Protein AF-A0A501XFT0-F1 (afdb_monomer)

Secondary structure (DSSP, 8-state):
-PPPHHHHHHHHHHHHHH--HHHHHHHH-TT-SSTTTTHHHHHHHHHH-HHHHHHHHHHHHHHHHHHHHHHHIIIII-EEEEEEESTTS-EEEEEEEE--HHHHHHHHHHH-GGGS----------------GGG-SSHHHHHHHHHHHTTS--PPPPP------

Organism: NCBI:txid1715348

Mean predicted aligned error: 14.12 Å

pLDDT: mean 83.15, std 17.7, range [47.06, 98.31]

Radius of gyration: 33.93 Å; Cα contacts (8 Å, |Δi|>4): 139; chains: 1; bounding box: 41×92×59 Å

Sequence (165 aa):
MKLTDRRKKAFLDELRLHGILVRAARAASPRASSRYGAVQTFKDERDRDPEFAAQWQEAIEAAEASIEAEIYRRAQIGWEEPIFGGRHREKIVGTVRKYSDRLLELRARAMLPAYRETHGIAVNKQVTHTVDAGLLGDAVAKVALQMVDNLRPQLPAPARIIDNE

Foldseek 3Di:
DADDPQLLVQLLVVCLQAVDQLRSQCRSCVPQPDSCRRSVVLVVNLVVDVVSVVSNVVSNVNNVVVVVVVLCCQAPVADWDFQFDDPVSPDRPDTDGHHDPVSVLVVCCVPPVVSPDDDDDPPPDDDDDDDDPPVPPPVCVVVVVVVVVVVPPPDPDDDPPPDDD

Solvent-accessible surface area (backbone atoms only — not comparable to full-atom values): 9892 Å² total; per-residue (Å²): 132,87,81,51,67,71,38,53,51,45,22,40,55,41,20,26,71,62,52,39,59,55,57,11,28,37,71,38,34,76,84,44,93,41,81,62,63,38,42,60,62,54,51,58,45,36,77,72,31,69,68,57,35,50,52,44,50,55,15,41,52,47,17,50,50,53,48,51,52,49,40,47,39,34,29,74,74,30,46,77,44,75,38,59,31,74,99,78,49,80,37,77,74,48,71,45,82,43,64,33,65,70,45,37,50,55,50,41,35,72,75,35,77,89,56,44,87,79,81,83,79,84,79,84,74,86,81,84,80,86,73,72,81,88,80,51,89,71,59,52,63,56,55,53,50,58,51,50,65,74,62,57,77,78,75,75,77,81,78,78,82,77,87,74,134

Structure (mmCIF, N/CA/C/O backbone):
data_AF-A0A501XFT0-F1
#
_entry.id   AF-A0A501XFT0-F1
#
loop_
_atom_site.group_PDB
_atom_site.id
_atom_site.type_symbol
_atom_site.label_atom_id
_atom_site.label_alt_id
_atom_site.label_comp_id
_atom_site.label_asym_id
_atom_site.label_entity_id
_atom_site.label_seq_id
_atom_site.pdbx_PDB_ins_code
_atom_site.Cartn_x
_atom_site.Cartn_y
_atom_site.Cartn_z
_atom_site.occupancy
_atom_site.B_iso_or_equiv
_atom_site.auth_seq_id
_atom_site.auth_comp_id
_atom_site.auth_asym_id
_atom_site.auth_atom_id
_atom_site.pdbx_PDB_model_num
ATOM 1 N N . MET A 1 1 ? 20.072 -10.098 -22.935 1.00 57.69 1 MET A N 1
ATOM 2 C CA . MET A 1 1 ? 19.281 -11.343 -22.789 1.00 57.69 1 MET A CA 1
ATOM 3 C C . MET A 1 1 ? 17.830 -10.947 -22.563 1.00 57.69 1 MET A C 1
ATOM 5 O O . MET A 1 1 ? 17.586 -10.201 -21.624 1.00 57.69 1 MET A O 1
ATOM 9 N N . LYS A 1 2 ? 16.902 -11.361 -23.437 1.00 69.69 2 LYS A N 1
ATOM 10 C CA . LYS A 1 2 ? 15.472 -11.039 -23.284 1.00 69.69 2 LYS A CA 1
ATOM 11 C C . LYS A 1 2 ? 14.887 -11.781 -22.080 1.00 69.69 2 LYS A C 1
ATOM 13 O O . LYS A 1 2 ? 15.266 -12.924 -21.810 1.00 69.69 2 LYS A O 1
ATOM 18 N N . LEU A 1 3 ? 14.012 -11.117 -21.333 1.00 86.88 3 LEU A N 1
ATOM 19 C CA . LEU A 1 3 ? 13.345 -11.703 -20.178 1.00 86.88 3 LEU A CA 1
ATOM 20 C C . LEU A 1 3 ? 12.263 -12.684 -20.656 1.00 86.88 3 LEU A C 1
ATOM 22 O O . LEU A 1 3 ? 11.463 -12.349 -21.517 1.00 86.88 3 LEU A O 1
ATOM 26 N N . THR A 1 4 ? 12.236 -13.899 -20.108 1.00 92.25 4 THR A N 1
ATOM 27 C CA . THR A 1 4 ? 11.224 -14.911 -20.464 1.00 92.25 4 THR A CA 1
ATOM 28 C C . THR A 1 4 ? 9.834 -14.512 -19.964 1.00 92.25 4 THR A C 1
ATOM 30 O O . THR A 1 4 ? 9.734 -14.044 -18.825 1.00 92.25 4 THR A O 1
ATOM 33 N N . ASP A 1 5 ? 8.775 -14.849 -20.699 1.00 92.94 5 ASP A N 1
ATOM 34 C CA . ASP A 1 5 ? 7.383 -14.534 -20.328 1.00 92.94 5 ASP A CA 1
ATOM 35 C C . ASP A 1 5 ? 6.990 -15.074 -18.951 1.00 92.94 5 ASP A C 1
ATOM 37 O O . ASP A 1 5 ? 6.349 -14.388 -18.160 1.00 92.94 5 ASP A O 1
ATOM 41 N N . ARG A 1 6 ? 7.487 -16.261 -18.577 1.00 93.88 6 ARG A N 1
ATOM 42 C CA . ARG A 1 6 ? 7.300 -16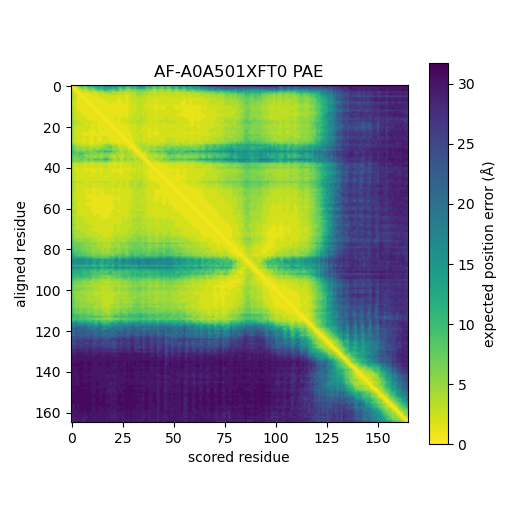.819 -17.226 1.00 93.88 6 ARG A CA 1
ATOM 43 C C . ARG A 1 6 ? 7.810 -15.884 -16.123 1.00 93.88 6 ARG A C 1
ATOM 45 O O . ARG A 1 6 ? 7.181 -15.768 -15.074 1.00 93.88 6 ARG A O 1
ATOM 52 N N . ARG A 1 7 ? 8.962 -15.240 -16.337 1.00 93.94 7 ARG A N 1
ATOM 53 C CA . ARG A 1 7 ? 9.556 -14.298 -15.373 1.00 93.94 7 ARG A CA 1
ATOM 54 C C . ARG A 1 7 ? 8.819 -12.965 -15.382 1.00 93.94 7 ARG A C 1
ATOM 56 O O . ARG A 1 7 ? 8.623 -12.416 -14.305 1.00 93.94 7 ARG A O 1
ATOM 63 N N . LYS A 1 8 ? 8.385 -12.479 -16.553 1.00 95.06 8 LYS A N 1
ATOM 64 C CA . LYS A 1 8 ? 7.513 -11.297 -16.664 1.00 95.06 8 LYS A CA 1
ATOM 65 C C . LYS A 1 8 ? 6.227 -11.506 -15.866 1.00 95.06 8 LYS A C 1
ATOM 67 O O . LYS A 1 8 ? 5.935 -10.717 -14.978 1.00 95.06 8 LYS A O 1
ATOM 72 N N . LYS A 1 9 ? 5.537 -12.628 -16.087 1.00 96.75 9 LYS A N 1
ATOM 73 C CA . LYS A 1 9 ? 4.302 -12.968 -15.374 1.00 96.75 9 LYS A CA 1
ATOM 74 C C . LYS A 1 9 ? 4.505 -13.054 -13.859 1.00 96.75 9 LYS A C 1
ATOM 76 O O . LYS A 1 9 ? 3.797 -12.387 -13.119 1.00 96.75 9 LYS A O 1
ATOM 81 N N . ALA A 1 10 ? 5.497 -13.820 -13.396 1.00 96.44 10 ALA A N 1
ATOM 82 C CA . ALA A 1 10 ? 5.771 -13.952 -11.961 1.00 96.44 10 ALA A CA 1
ATOM 83 C C . ALA A 1 10 ? 6.106 -12.604 -11.298 1.00 96.44 10 ALA A C 1
ATOM 85 O O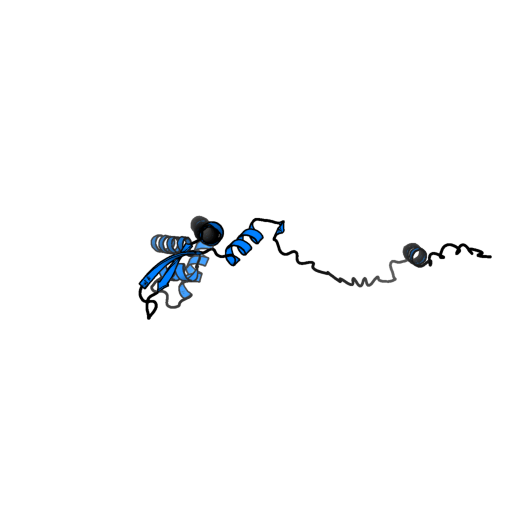 . ALA A 1 10 ? 5.754 -12.372 -10.145 1.00 96.44 10 ALA A O 1
ATOM 86 N N . PHE A 1 11 ? 6.785 -11.718 -12.031 1.00 97.25 11 PHE A N 1
ATOM 87 C CA . PHE A 1 11 ? 7.081 -10.370 -11.567 1.00 97.25 11 PHE A CA 1
ATOM 88 C C . PHE A 1 11 ? 5.803 -9.537 -11.435 1.00 97.25 11 PHE A C 1
ATOM 90 O O . PHE A 1 11 ? 5.571 -8.944 -10.385 1.00 97.25 11 PHE A O 1
ATOM 97 N N . LEU A 1 12 ? 4.969 -9.519 -12.477 1.00 98.12 12 LEU A N 1
ATOM 98 C CA . LEU A 1 12 ? 3.731 -8.743 -12.509 1.00 98.12 12 LEU A CA 1
ATOM 99 C C . LEU A 1 12 ? 2.715 -9.227 -11.470 1.00 98.12 12 LEU A C 1
ATOM 101 O O . LEU A 1 12 ? 2.081 -8.398 -10.828 1.00 98.12 12 LEU A O 1
ATOM 105 N N . ASP A 1 13 ? 2.600 -10.539 -11.252 1.00 98.00 13 ASP A N 1
ATOM 106 C CA . ASP A 1 13 ? 1.705 -11.109 -10.237 1.00 98.00 13 ASP A CA 1
ATOM 107 C C . ASP A 1 13 ? 2.089 -10.635 -8.820 1.00 98.00 13 ASP A C 1
ATOM 109 O O . ASP A 1 13 ? 1.241 -10.174 -8.060 1.00 98.00 13 ASP A O 1
ATOM 113 N N . GLU A 1 14 ? 3.377 -10.682 -8.464 1.00 97.69 14 GLU A N 1
ATOM 114 C CA . GLU A 1 14 ? 3.854 -10.203 -7.156 1.00 97.69 14 GLU A CA 1
ATOM 115 C C . GLU A 1 14 ? 3.792 -8.681 -7.024 1.00 97.69 14 GLU A C 1
ATOM 117 O O . GLU A 1 14 ? 3.513 -8.158 -5.941 1.00 97.69 14 GLU A O 1
ATOM 122 N N . LEU A 1 15 ? 4.040 -7.959 -8.120 1.00 97.88 15 LEU A N 1
ATOM 123 C CA . LEU A 1 15 ? 3.908 -6.509 -8.133 1.00 97.88 15 LEU A CA 1
ATOM 124 C C . LEU A 1 15 ? 2.450 -6.099 -7.915 1.00 97.88 15 LEU A C 1
ATOM 126 O O . LEU A 1 15 ? 2.201 -5.214 -7.106 1.00 97.88 15 LEU A O 1
ATOM 130 N N . ARG A 1 16 ? 1.505 -6.801 -8.545 1.00 98.12 16 ARG A N 1
ATOM 131 C CA . ARG A 1 16 ? 0.062 -6.578 -8.408 1.00 98.12 16 ARG A CA 1
ATOM 132 C C . ARG A 1 16 ? -0.444 -6.780 -6.981 1.00 98.12 16 ARG A C 1
ATOM 134 O O . ARG A 1 16 ? -1.355 -6.085 -6.552 1.00 98.12 16 ARG A O 1
ATOM 141 N N . LEU A 1 17 ? 0.139 -7.718 -6.238 1.00 96.19 17 LEU A N 1
ATOM 142 C CA . LEU A 1 17 ? -0.287 -8.019 -4.868 1.00 96.19 17 LEU A CA 1
ATOM 143 C C . LEU A 1 17 ? 0.271 -7.051 -3.821 1.00 96.19 17 LEU A C 1
ATOM 145 O O . LEU A 1 17 ? -0.345 -6.853 -2.776 1.00 96.19 17 LEU A O 1
ATOM 149 N N . HIS A 1 18 ? 1.466 -6.504 -4.049 1.00 95.56 18 HIS A N 1
ATOM 150 C CA . HIS A 1 18 ? 2.198 -5.797 -2.997 1.00 95.56 18 HIS A CA 1
ATOM 151 C C . HIS A 1 18 ? 2.670 -4.396 -3.375 1.00 95.56 18 HIS A C 1
ATOM 153 O O . HIS A 1 18 ? 2.981 -3.616 -2.482 1.00 95.56 18 HIS A O 1
ATOM 159 N N . GLY A 1 19 ? 2.820 -4.090 -4.663 1.00 96.25 19 GLY A N 1
ATOM 160 C CA . GLY A 1 19 ? 3.427 -2.845 -5.142 1.00 96.25 19 GLY A CA 1
ATOM 161 C C . GLY A 1 19 ? 4.930 -2.727 -4.842 1.00 96.25 19 GLY A C 1
ATOM 162 O O . GLY A 1 19 ? 5.547 -1.699 -5.108 1.00 96.25 19 GLY A O 1
ATOM 163 N N . ILE A 1 20 ? 5.567 -3.771 -4.290 1.00 95.88 20 ILE A N 1
ATOM 164 C CA . ILE A 1 20 ? 6.971 -3.726 -3.857 1.00 95.88 20 ILE A CA 1
ATOM 165 C C . ILE A 1 20 ? 7.882 -4.297 -4.946 1.00 95.88 20 ILE A C 1
ATOM 167 O O . ILE A 1 20 ? 8.074 -5.507 -5.072 1.00 95.88 20 ILE A O 1
ATOM 171 N N . LEU A 1 21 ? 8.548 -3.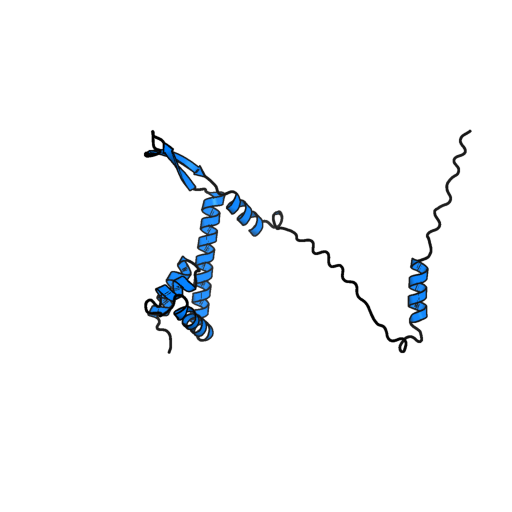399 -5.664 1.00 95.38 21 LEU A N 1
ATOM 172 C CA . LEU A 1 21 ? 9.407 -3.707 -6.810 1.00 95.38 21 LEU A CA 1
ATOM 173 C C . LEU A 1 21 ? 10.534 -4.709 -6.493 1.00 95.38 21 LEU A C 1
ATOM 175 O O . LEU A 1 21 ? 10.762 -5.666 -7.231 1.00 95.38 21 LEU A O 1
ATOM 179 N N . VAL A 1 22 ? 11.225 -4.530 -5.363 1.00 94.81 22 VAL A N 1
ATOM 180 C CA . VAL A 1 22 ? 12.332 -5.412 -4.938 1.00 94.81 22 VAL A CA 1
ATOM 181 C C . VAL A 1 22 ? 11.834 -6.825 -4.630 1.00 94.81 22 VAL A C 1
ATOM 183 O O . VAL A 1 22 ? 12.514 -7.807 -4.930 1.00 94.81 22 VAL A O 1
ATOM 186 N N . ARG A 1 23 ? 10.637 -6.934 -4.044 1.00 94.56 23 ARG A N 1
ATOM 187 C CA . ARG A 1 23 ? 10.002 -8.214 -3.726 1.00 94.56 23 ARG A CA 1
ATOM 188 C C . ARG A 1 23 ? 9.621 -8.948 -5.008 1.00 94.56 23 ARG A C 1
ATOM 190 O O . ARG A 1 23 ? 10.037 -10.090 -5.180 1.00 94.56 23 ARG A O 1
ATOM 197 N N . ALA A 1 24 ? 8.937 -8.263 -5.921 1.00 96.44 24 ALA A N 1
ATOM 198 C CA . ALA A 1 24 ? 8.551 -8.807 -7.219 1.00 96.44 24 ALA A CA 1
ATOM 199 C C . ALA A 1 24 ? 9.769 -9.286 -8.028 1.00 96.44 24 ALA A C 1
ATOM 201 O O . ALA A 1 24 ? 9.802 -10.418 -8.514 1.00 96.44 24 ALA A O 1
ATOM 202 N N . ALA A 1 25 ? 10.834 -8.476 -8.089 1.00 94.81 25 ALA A N 1
ATOM 203 C CA . ALA A 1 25 ? 12.067 -8.833 -8.793 1.00 94.81 25 ALA A CA 1
ATOM 204 C C . ALA A 1 25 ? 12.739 -10.084 -8.207 1.00 94.81 25 ALA A C 1
ATOM 206 O O . ALA A 1 25 ? 13.241 -10.929 -8.956 1.00 94.81 25 ALA A O 1
ATOM 207 N N . ARG A 1 26 ? 12.733 -10.221 -6.875 1.00 92.50 26 ARG A N 1
ATOM 208 C CA . ARG A 1 26 ? 13.302 -11.376 -6.174 1.00 92.50 26 ARG A CA 1
ATOM 209 C C . ARG A 1 26 ? 12.469 -12.639 -6.376 1.00 92.50 26 ARG A C 1
ATOM 211 O O . ARG A 1 26 ? 13.043 -13.690 -6.643 1.00 92.50 26 ARG A O 1
ATOM 218 N N . ALA A 1 27 ? 11.146 -12.536 -6.300 1.00 93.00 27 ALA A N 1
ATOM 219 C CA . ALA A 1 27 ? 10.244 -13.659 -6.540 1.00 93.00 27 ALA A CA 1
ATOM 220 C C . ALA A 1 27 ? 10.364 -14.190 -7.979 1.00 93.00 27 ALA A C 1
ATOM 222 O O . ALA A 1 27 ? 10.474 -15.394 -8.202 1.00 93.00 27 ALA A O 1
ATOM 223 N N . ALA A 1 28 ? 10.461 -13.290 -8.959 1.00 94.38 28 ALA A N 1
ATOM 224 C CA . ALA A 1 28 ? 10.633 -13.643 -10.366 1.00 94.38 28 ALA A CA 1
ATOM 225 C C . ALA A 1 28 ? 12.074 -14.036 -10.750 1.00 94.38 28 ALA A C 1
ATOM 227 O O . ALA A 1 28 ? 12.320 -14.526 -11.858 1.00 94.38 28 ALA A O 1
ATOM 228 N N . SER A 1 29 ? 13.049 -13.814 -9.861 1.00 92.00 29 SER A N 1
ATOM 229 C CA . SER A 1 29 ? 14.461 -14.168 -10.071 1.00 92.00 29 SER A CA 1
ATOM 230 C C . SER A 1 29 ? 15.096 -14.766 -8.808 1.00 92.00 29 SER A C 1
ATOM 232 O O . SER A 1 29 ? 16.001 -14.158 -8.234 1.00 92.00 29 SER A O 1
ATOM 234 N N . PRO A 1 30 ? 14.698 -15.982 -8.387 1.00 86.38 30 PRO A N 1
ATOM 235 C CA . PRO A 1 30 ? 15.159 -16.565 -7.121 1.00 86.38 30 PRO A CA 1
ATOM 236 C C . PRO A 1 30 ? 16.674 -16.787 -7.050 1.00 86.38 30 PRO A C 1
ATOM 238 O O . PRO A 1 30 ? 17.257 -16.778 -5.973 1.00 86.38 30 PRO A O 1
ATOM 241 N N . ARG A 1 31 ? 17.318 -16.967 -8.211 1.00 86.44 31 ARG A N 1
ATOM 242 C CA . ARG A 1 31 ? 18.769 -17.170 -8.352 1.00 86.44 31 ARG A CA 1
ATOM 243 C C . ARG A 1 31 ? 19.575 -15.867 -8.426 1.00 86.44 31 ARG A C 1
ATOM 245 O O . ARG A 1 31 ? 20.762 -15.913 -8.734 1.00 86.44 31 ARG A O 1
ATOM 252 N N . ALA A 1 32 ? 18.952 -14.707 -8.217 1.00 84.81 32 ALA A N 1
ATOM 253 C CA . ALA A 1 32 ? 19.671 -13.439 -8.205 1.00 84.81 32 ALA A CA 1
ATOM 254 C C . ALA A 1 32 ? 20.703 -13.419 -7.066 1.00 84.81 32 ALA A C 1
ATOM 256 O O . ALA A 1 32 ? 20.381 -13.729 -5.922 1.00 84.81 32 ALA A O 1
ATOM 257 N N . SER A 1 33 ? 21.936 -13.018 -7.379 1.00 80.62 33 SER A N 1
ATOM 258 C CA . SER A 1 33 ? 23.068 -13.014 -6.441 1.00 80.62 33 SER A CA 1
ATOM 259 C C . SER A 1 33 ? 22.932 -12.000 -5.299 1.00 80.62 33 SER A C 1
ATOM 261 O O . SER A 1 33 ? 23.630 -12.101 -4.296 1.00 80.62 33 SER A O 1
ATOM 263 N N . SER A 1 34 ? 22.040 -11.016 -5.433 1.00 84.12 34 SER A N 1
ATOM 264 C CA . SER A 1 34 ? 21.823 -9.949 -4.454 1.00 84.12 34 SER A CA 1
ATOM 265 C C . SER A 1 34 ? 20.345 -9.584 -4.354 1.00 84.12 34 SER A C 1
ATOM 267 O O . SER A 1 34 ? 19.596 -9.711 -5.325 1.00 84.12 34 SER A O 1
ATOM 269 N N . ARG A 1 35 ? 19.945 -9.041 -3.192 1.00 75.19 35 ARG A N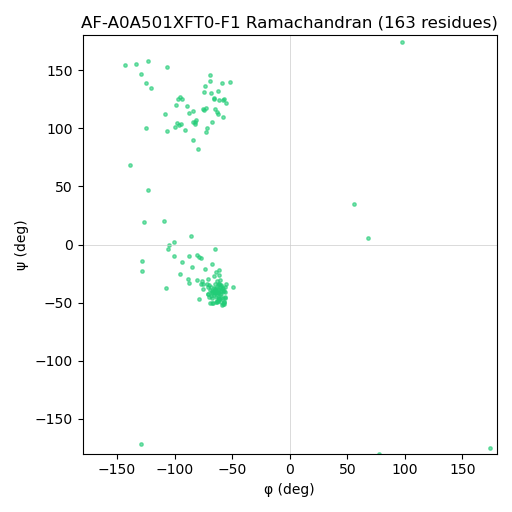 1
ATOM 270 C CA . ARG A 1 35 ? 18.590 -8.531 -2.910 1.00 75.19 35 ARG A CA 1
ATOM 271 C C . ARG A 1 35 ? 18.072 -7.592 -4.004 1.00 75.19 35 ARG A C 1
ATOM 273 O O . ARG A 1 35 ? 16.884 -7.628 -4.303 1.00 75.19 35 ARG A O 1
ATOM 280 N N . TYR A 1 36 ? 18.951 -6.783 -4.591 1.00 82.62 36 TYR A N 1
ATOM 281 C CA . TYR A 1 36 ? 18.606 -5.808 -5.630 1.00 82.62 36 TYR A CA 1
ATOM 282 C C . TYR A 1 36 ? 19.059 -6.232 -7.034 1.00 82.62 36 TYR A C 1
ATOM 284 O O . TYR A 1 36 ? 18.744 -5.553 -8.007 1.00 82.62 36 TYR A O 1
ATOM 292 N N . GLY A 1 37 ? 19.766 -7.361 -7.163 1.00 78.81 37 GLY A N 1
ATOM 293 C CA . GLY A 1 37 ? 20.483 -7.732 -8.388 1.00 78.81 37 GLY A CA 1
ATOM 294 C C . GLY A 1 37 ? 19.589 -7.971 -9.607 1.00 78.81 37 GLY A C 1
ATOM 295 O O . GLY A 1 37 ? 20.043 -7.817 -10.733 1.00 78.81 37 GLY A O 1
ATOM 296 N N . ALA A 1 38 ? 18.314 -8.309 -9.400 1.00 87.31 38 ALA A N 1
ATOM 297 C CA . ALA A 1 38 ? 17.368 -8.536 -10.491 1.00 87.31 38 ALA A CA 1
ATOM 298 C C . ALA A 1 38 ? 16.549 -7.297 -10.879 1.00 87.31 38 ALA A C 1
ATOM 300 O O . ALA A 1 38 ? 15.940 -7.296 -11.943 1.00 87.31 38 ALA A O 1
ATOM 301 N N . VAL A 1 39 ? 16.525 -6.249 -10.045 1.00 93.56 39 VAL A N 1
ATOM 302 C CA . VAL A 1 39 ? 15.656 -5.074 -10.242 1.00 93.56 39 VAL A CA 1
ATOM 303 C C . VAL A 1 39 ? 15.949 -4.382 -11.569 1.00 93.56 39 VAL A C 1
ATOM 305 O O . VAL A 1 39 ? 15.020 -4.076 -12.315 1.00 93.56 39 VAL A O 1
ATOM 308 N N . GLN A 1 40 ? 17.231 -4.172 -11.876 1.00 92.44 40 GLN A N 1
ATOM 309 C CA . GLN A 1 40 ? 17.630 -3.461 -13.087 1.00 92.44 40 GLN A CA 1
ATOM 310 C C . GLN A 1 40 ? 17.170 -4.195 -14.350 1.00 92.44 40 GLN A C 1
ATOM 312 O O . GLN A 1 40 ? 16.643 -3.568 -15.256 1.00 92.44 40 GLN A O 1
ATOM 317 N N . THR A 1 41 ? 17.231 -5.531 -14.368 1.00 92.44 41 THR A N 1
ATOM 318 C CA . THR A 1 41 ? 16.782 -6.331 -15.517 1.00 92.44 41 THR A CA 1
ATOM 319 C C . THR A 1 41 ? 15.314 -6.092 -15.873 1.00 92.44 41 THR A C 1
ATOM 321 O O . THR A 1 41 ? 14.984 -6.028 -17.053 1.00 92.44 41 THR A O 1
ATOM 324 N N . PHE A 1 42 ? 14.433 -5.963 -14.877 1.00 94.69 42 PHE A N 1
ATOM 325 C CA . PHE A 1 42 ? 13.012 -5.697 -15.116 1.00 94.69 42 PHE A CA 1
ATOM 326 C C . PHE A 1 42 ? 12.758 -4.241 -15.525 1.00 94.69 42 PHE A C 1
ATOM 328 O O . PHE A 1 42 ? 11.887 -4.000 -16.354 1.00 94.69 42 PHE A O 1
ATOM 335 N N . LYS A 1 43 ? 13.539 -3.283 -15.002 1.00 95.19 43 LYS A N 1
ATOM 336 C CA . LYS A 1 43 ? 13.490 -1.882 -15.453 1.00 95.19 43 LYS A CA 1
ATOM 337 C C . LYS A 1 43 ? 13.907 -1.754 -16.916 1.00 95.19 43 LYS A C 1
ATOM 339 O O . LYS A 1 43 ? 13.166 -1.187 -17.706 1.00 95.19 43 LYS A O 1
ATOM 344 N N . ASP A 1 44 ? 15.028 -2.365 -17.287 1.00 94.38 44 ASP A N 1
ATOM 345 C CA . ASP A 1 44 ? 15.509 -2.330 -18.666 1.00 94.38 44 ASP A CA 1
ATOM 346 C C . ASP A 1 44 ? 14.523 -3.013 -19.627 1.00 94.38 44 ASP A C 1
ATOM 348 O O . ASP A 1 44 ? 14.451 -2.653 -20.797 1.00 94.38 44 ASP A O 1
ATOM 352 N N . GLU A 1 45 ? 13.797 -4.039 -19.167 1.00 94.62 45 GLU A N 1
ATOM 353 C CA . GLU A 1 45 ? 12.755 -4.686 -19.968 1.00 94.62 45 GLU A CA 1
ATOM 354 C C . GLU A 1 45 ? 11.534 -3.781 -20.142 1.00 94.62 45 GLU A C 1
ATOM 356 O O . GLU A 1 45 ? 11.040 -3.660 -21.255 1.00 94.62 45 GLU A O 1
ATOM 361 N N . ARG A 1 46 ? 11.095 -3.096 -19.080 1.00 96.38 46 ARG A N 1
ATOM 362 C CA . ARG A 1 46 ? 10.020 -2.094 -19.138 1.00 96.38 46 ARG A CA 1
ATOM 363 C C . ARG A 1 46 ? 10.335 -0.982 -20.135 1.00 96.38 46 ARG A C 1
ATOM 365 O O . ARG A 1 46 ? 9.458 -0.564 -20.874 1.00 96.38 46 ARG A O 1
ATOM 372 N N . ASP A 1 47 ? 11.584 -0.534 -20.187 1.00 96.19 47 ASP A N 1
ATOM 373 C CA . ASP A 1 47 ? 11.987 0.528 -21.110 1.00 96.19 47 ASP A CA 1
ATOM 374 C C . ASP A 1 47 ? 12.072 0.030 -22.573 1.00 96.19 47 ASP A C 1
ATOM 376 O O . ASP A 1 47 ? 12.007 0.825 -23.507 1.00 96.19 47 ASP A O 1
ATOM 380 N N . ARG A 1 48 ? 12.206 -1.289 -22.788 1.00 94.62 48 ARG A N 1
ATOM 381 C CA . ARG A 1 48 ? 12.303 -1.923 -24.117 1.00 94.62 48 ARG A CA 1
ATOM 382 C C . ARG A 1 48 ? 10.974 -2.453 -24.660 1.00 94.62 48 ARG A C 1
ATOM 384 O O . ARG A 1 48 ? 10.852 -2.604 -25.873 1.00 94.62 48 ARG A O 1
ATOM 391 N N . ASP A 1 49 ? 10.027 -2.782 -23.789 1.00 95.69 49 ASP A N 1
ATOM 392 C CA . ASP A 1 49 ? 8.764 -3.446 -24.117 1.00 95.69 49 ASP A CA 1
ATOM 393 C C . ASP A 1 49 ? 7.571 -2.615 -23.601 1.00 95.69 49 ASP A C 1
ATOM 395 O O . ASP A 1 49 ? 7.247 -2.674 -22.408 1.00 95.69 49 ASP A O 1
ATOM 399 N N . PRO A 1 50 ? 6.905 -1.844 -24.485 1.00 96.50 50 PRO A N 1
ATOM 400 C CA . PRO A 1 50 ? 5.754 -1.021 -24.115 1.00 96.50 50 PRO A CA 1
ATOM 401 C C . PRO A 1 50 ? 4.572 -1.816 -23.551 1.00 96.50 50 PRO A C 1
ATOM 403 O O . PRO A 1 50 ? 3.840 -1.298 -22.710 1.00 96.50 50 PRO A O 1
ATOM 406 N N . GLU A 1 51 ? 4.380 -3.068 -23.975 1.00 96.31 51 GLU A N 1
ATOM 407 C CA . GLU A 1 51 ? 3.296 -3.913 -23.469 1.00 96.31 51 GLU A CA 1
ATOM 408 C C . GLU A 1 51 ? 3.573 -4.311 -22.016 1.00 96.31 51 GLU A C 1
ATOM 410 O O . GLU A 1 51 ? 2.717 -4.172 -21.141 1.00 96.31 51 GLU A O 1
ATOM 415 N N . PHE A 1 52 ? 4.809 -4.725 -21.731 1.00 96.44 52 PHE A N 1
ATOM 416 C CA . PHE A 1 52 ? 5.239 -5.003 -20.364 1.00 96.44 52 PHE A CA 1
ATOM 417 C C . PHE A 1 52 ? 5.170 -3.749 -19.480 1.00 96.44 52 PHE A C 1
ATOM 419 O O . PHE A 1 52 ? 4.824 -3.854 -18.304 1.00 96.44 52 PHE A O 1
ATOM 426 N N . ALA A 1 53 ? 5.449 -2.563 -20.030 1.00 97.81 53 ALA A N 1
ATOM 427 C CA . ALA A 1 53 ? 5.294 -1.300 -19.313 1.00 97.81 53 ALA A CA 1
ATOM 428 C C . ALA A 1 53 ? 3.834 -0.984 -18.955 1.00 97.81 53 ALA A C 1
ATOM 430 O O . ALA A 1 53 ? 3.573 -0.556 -17.831 1.00 97.81 53 ALA A O 1
ATOM 431 N N . ALA A 1 54 ? 2.888 -1.241 -19.860 1.00 98.25 54 ALA A N 1
ATOM 432 C CA . ALA A 1 54 ? 1.463 -1.087 -19.575 1.00 98.25 54 ALA A CA 1
ATOM 433 C C . ALA A 1 54 ? 1.002 -2.063 -18.479 1.00 98.25 54 ALA A C 1
ATOM 435 O O . ALA A 1 54 ? 0.451 -1.640 -17.466 1.00 98.25 54 ALA A O 1
ATOM 436 N N . GLN A 1 55 ? 1.336 -3.352 -18.609 1.00 98.00 55 GLN A N 1
ATOM 437 C CA . GLN A 1 55 ? 0.994 -4.367 -17.602 1.00 98.00 55 GLN A CA 1
ATOM 438 C C . GLN A 1 55 ? 1.628 -4.075 -16.234 1.00 98.00 55 GLN A C 1
ATOM 440 O O . GLN A 1 55 ? 1.053 -4.378 -15.188 1.00 98.00 55 GLN A O 1
ATOM 445 N N . TRP A 1 56 ? 2.829 -3.492 -16.225 1.00 98.19 56 TRP A N 1
ATOM 446 C CA . TRP A 1 56 ? 3.478 -3.028 -15.005 1.00 98.19 56 TRP A CA 1
ATOM 447 C C . TRP A 1 56 ? 2.662 -1.939 -14.323 1.00 98.19 56 TRP A C 1
ATOM 449 O O . TRP A 1 56 ? 2.452 -2.004 -13.112 1.00 98.19 56 TRP A O 1
ATOM 459 N N . GLN A 1 57 ? 2.231 -0.935 -15.084 1.00 98.31 57 GLN A N 1
ATOM 460 C CA . GLN A 1 57 ? 1.447 0.174 -14.560 1.00 98.31 57 GLN A CA 1
ATOM 461 C C . GLN A 1 57 ? 0.113 -0.326 -13.988 1.00 98.31 57 GLN A C 1
ATOM 463 O O . GLN A 1 57 ? -0.201 -0.024 -12.841 1.00 98.31 57 GLN A O 1
ATOM 468 N N . GLU A 1 58 ? -0.585 -1.211 -14.702 1.00 98.31 58 GLU A N 1
ATOM 469 C CA . GLU A 1 58 ? -1.797 -1.875 -14.202 1.00 98.31 58 GLU A CA 1
ATOM 470 C C . GLU A 1 58 ? -1.555 -2.661 -12.902 1.00 98.31 58 GLU A C 1
ATOM 472 O O . GLU A 1 58 ? -2.414 -2.726 -12.023 1.00 98.31 58 GLU A O 1
ATOM 477 N N . ALA A 1 59 ? -0.391 -3.304 -12.765 1.00 98.25 59 ALA A N 1
ATOM 478 C CA . ALA A 1 59 ? -0.033 -4.013 -11.542 1.00 98.25 59 ALA A CA 1
ATOM 479 C C . ALA A 1 59 ? 0.179 -3.046 -10.364 1.00 98.25 59 ALA A C 1
ATOM 481 O O . ALA A 1 59 ? -0.261 -3.340 -9.254 1.00 98.25 59 ALA A O 1
ATOM 482 N N . ILE A 1 60 ? 0.811 -1.890 -10.589 1.00 98.06 60 ILE A N 1
ATOM 483 C CA . ILE A 1 60 ? 0.951 -0.849 -9.560 1.00 98.06 60 ILE A CA 1
ATOM 484 C C . ILE A 1 60 ? -0.421 -0.318 -9.145 1.00 98.06 60 ILE A C 1
ATOM 486 O O . ILE A 1 60 ? -0.725 -0.316 -7.955 1.00 98.06 60 ILE A O 1
ATOM 490 N N . GLU A 1 61 ? -1.268 0.038 -10.107 1.00 98.19 61 GLU A N 1
ATOM 491 C CA . GLU A 1 61 ? -2.614 0.559 -9.847 1.00 98.19 61 GLU A CA 1
ATOM 492 C C . GLU A 1 61 ? -3.473 -0.438 -9.064 1.00 98.19 61 GLU A C 1
ATOM 494 O O . GLU A 1 61 ? -4.180 -0.067 -8.131 1.00 98.19 61 GLU A O 1
ATOM 499 N N . ALA A 1 62 ? -3.371 -1.731 -9.375 1.00 98.06 62 ALA A N 1
ATOM 500 C CA . ALA A 1 62 ? -4.067 -2.770 -8.624 1.00 98.06 62 ALA A CA 1
ATOM 501 C C . ALA A 1 62 ? -3.569 -2.891 -7.169 1.00 98.06 62 ALA A C 1
ATOM 503 O O . ALA A 1 62 ? -4.375 -3.083 -6.254 1.00 98.06 62 ALA A O 1
ATOM 504 N N . ALA A 1 63 ? -2.261 -2.752 -6.935 1.00 97.94 63 ALA A N 1
ATOM 505 C CA . ALA A 1 63 ? -1.707 -2.745 -5.583 1.00 97.94 63 ALA A CA 1
ATOM 506 C C . ALA A 1 63 ? -2.147 -1.495 -4.800 1.00 97.94 63 ALA A C 1
ATOM 508 O O . ALA A 1 63 ? -2.525 -1.600 -3.631 1.00 97.94 63 ALA A O 1
ATOM 509 N N . GLU A 1 64 ? -2.153 -0.327 -5.444 1.00 97.06 64 GLU A N 1
ATOM 510 C CA . GLU A 1 64 ? -2.651 0.929 -4.875 1.00 97.06 64 GLU A CA 1
ATOM 511 C C . GLU A 1 64 ? -4.139 0.830 -4.524 1.00 97.06 64 GLU A C 1
ATOM 513 O O . GLU A 1 64 ? -4.518 1.111 -3.386 1.00 97.06 64 GLU A O 1
ATOM 518 N N . ALA A 1 65 ? -4.968 0.309 -5.432 1.00 97.12 65 ALA A N 1
ATOM 519 C CA . ALA A 1 65 ? -6.388 0.070 -5.188 1.00 97.12 65 ALA A CA 1
ATOM 520 C C . ALA A 1 65 ? -6.621 -0.878 -3.998 1.00 97.12 65 ALA A C 1
ATOM 522 O O . ALA A 1 65 ? -7.520 -0.656 -3.183 1.00 97.12 65 ALA A O 1
ATOM 523 N N . SER A 1 66 ? -5.785 -1.913 -3.836 1.00 97.25 66 SER A N 1
ATOM 524 C CA . SER A 1 66 ? -5.848 -2.792 -2.663 1.00 97.25 66 SER A CA 1
ATOM 525 C C . SER A 1 66 ? -5.516 -2.054 -1.363 1.00 97.25 66 SER A C 1
ATOM 527 O O . SER A 1 66 ? -6.118 -2.347 -0.326 1.00 97.25 66 SER A O 1
ATOM 529 N N . ILE A 1 67 ? -4.563 -1.119 -1.388 1.00 96.19 67 ILE A N 1
ATOM 530 C CA . ILE A 1 67 ? -4.221 -0.292 -0.226 1.00 96.19 67 ILE A CA 1
ATOM 531 C C . ILE A 1 67 ? -5.385 0.645 0.100 1.00 96.19 67 ILE A C 1
ATOM 533 O O . ILE A 1 67 ? -5.791 0.725 1.258 1.00 96.19 67 ILE A O 1
ATOM 537 N N . GLU A 1 68 ? -5.968 1.307 -0.899 1.00 96.31 68 GLU A N 1
ATOM 538 C CA . GLU A 1 68 ? -7.130 2.178 -0.709 1.00 96.31 68 GLU A CA 1
ATOM 539 C C . GLU A 1 68 ? -8.332 1.431 -0.122 1.00 96.31 68 GLU A C 1
ATOM 541 O O . GLU A 1 68 ? -8.982 1.933 0.802 1.00 96.31 68 GLU A O 1
ATOM 546 N N . ALA A 1 69 ? -8.599 0.215 -0.604 1.00 96.88 69 ALA A N 1
ATOM 547 C CA . ALA A 1 69 ? -9.657 -0.640 -0.081 1.00 96.88 69 ALA A CA 1
ATOM 548 C C . ALA A 1 69 ? -9.420 -1.005 1.393 1.00 96.88 69 ALA A C 1
ATOM 550 O O . ALA A 1 69 ? -10.351 -0.964 2.200 1.00 96.88 69 ALA A O 1
ATOM 551 N N . GLU A 1 70 ? -8.178 -1.309 1.781 1.00 97.25 70 GLU A N 1
ATOM 552 C CA . GLU A 1 70 ? -7.841 -1.620 3.173 1.00 97.25 70 GLU A CA 1
ATOM 553 C C . GLU A 1 70 ? -7.895 -0.376 4.076 1.00 97.25 70 GLU A C 1
ATOM 555 O O . GLU A 1 70 ? -8.358 -0.467 5.218 1.00 97.25 70 GLU A O 1
ATOM 560 N N . ILE A 1 71 ? -7.491 0.795 3.565 1.00 97.88 71 ILE A N 1
ATOM 561 C CA . ILE A 1 71 ? -7.663 2.085 4.250 1.00 97.88 71 ILE A CA 1
ATOM 562 C C . ILE A 1 71 ? -9.147 2.311 4.533 1.00 97.88 71 ILE A C 1
ATOM 564 O O . ILE A 1 71 ? -9.516 2.547 5.681 1.00 97.88 71 ILE A O 1
ATOM 568 N N . TYR A 1 72 ? -10.003 2.182 3.517 1.00 97.19 72 TYR A N 1
ATOM 569 C CA . TYR A 1 72 ? -11.453 2.293 3.661 1.00 97.19 72 TYR A CA 1
ATOM 570 C C . TYR A 1 72 ? -12.004 1.294 4.687 1.00 97.19 72 TYR A C 1
ATOM 572 O O . TYR A 1 72 ? -12.710 1.692 5.619 1.00 97.19 72 TYR A O 1
ATOM 580 N N . ARG A 1 73 ? -11.631 0.011 4.572 1.00 97.69 73 ARG A N 1
ATOM 581 C CA . ARG A 1 73 ? -12.096 -1.052 5.471 1.00 97.69 73 ARG A CA 1
ATOM 582 C C . ARG A 1 73 ? -11.754 -0.737 6.923 1.00 97.69 73 ARG A C 1
ATOM 584 O O . ARG A 1 73 ? -12.635 -0.794 7.769 1.00 97.69 73 ARG A O 1
ATOM 591 N N . ARG A 1 74 ? -10.512 -0.362 7.238 1.00 97.88 74 ARG A N 1
ATOM 592 C CA . ARG A 1 74 ? -10.107 -0.087 8.630 1.00 97.88 74 ARG A CA 1
ATOM 593 C C . ARG A 1 74 ? -10.593 1.256 9.161 1.00 97.88 74 ARG A C 1
ATOM 595 O O . ARG A 1 74 ? -10.811 1.378 10.364 1.00 97.88 74 ARG A O 1
ATOM 602 N N . ALA A 1 75 ? -10.721 2.256 8.297 1.00 97.62 75 ALA A N 1
ATOM 603 C CA . ALA A 1 75 ? -11.137 3.595 8.693 1.00 97.62 75 ALA A CA 1
ATOM 604 C C . ALA A 1 75 ? -12.653 3.696 8.906 1.00 97.62 75 ALA A C 1
ATOM 606 O O . ALA A 1 75 ? -13.080 4.252 9.909 1.00 97.62 75 ALA A O 1
ATOM 607 N N . GLN A 1 76 ? -13.458 3.177 7.971 1.00 96.56 76 GLN A N 1
ATOM 608 C CA . GLN A 1 76 ? -14.909 3.409 7.937 1.00 96.56 76 GLN A CA 1
ATOM 609 C C . GLN A 1 76 ? -15.735 2.182 8.342 1.00 96.56 76 GLN A C 1
ATOM 611 O O . GLN A 1 76 ? -16.747 2.341 9.015 1.00 96.56 76 GLN A O 1
ATOM 616 N N . ILE A 1 77 ? -15.319 0.965 7.972 1.00 97.31 77 ILE A N 1
ATOM 617 C CA . ILE A 1 77 ? -16.021 -0.276 8.372 1.00 97.31 77 ILE A CA 1
ATOM 618 C C . ILE A 1 77 ? -15.517 -0.793 9.732 1.00 97.31 77 ILE A C 1
ATOM 620 O O . ILE A 1 77 ? -16.274 -1.377 10.516 1.00 97.31 77 ILE A O 1
ATOM 624 N N . GLY A 1 78 ? -14.232 -0.575 10.009 1.00 96.38 78 GLY A N 1
ATOM 625 C CA . GLY A 1 78 ? -13.528 -1.075 11.179 1.00 96.38 78 GLY A CA 1
ATOM 626 C C . GLY A 1 78 ? -13.143 -2.555 11.079 1.00 96.38 78 GLY A C 1
ATOM 627 O O . GLY A 1 78 ? -13.416 -3.241 10.093 1.00 96.38 78 GLY A O 1
ATOM 628 N N . TRP A 1 79 ? -12.496 -3.066 12.123 1.00 97.19 79 TRP A N 1
ATOM 629 C CA . TRP A 1 79 ? -12.180 -4.486 12.289 1.00 97.19 79 TRP A CA 1
ATOM 630 C C . TRP A 1 79 ? -12.539 -4.958 13.694 1.00 97.19 79 TRP A C 1
ATOM 632 O O . TRP A 1 79 ? -12.603 -4.168 14.634 1.00 97.19 79 TRP A O 1
ATOM 642 N N . GLU A 1 80 ? -12.785 -6.254 13.838 1.00 97.56 80 GLU A N 1
ATOM 643 C CA . GLU A 1 80 ? -13.046 -6.853 15.142 1.00 97.56 80 GLU A CA 1
ATOM 644 C C . GLU A 1 80 ? -11.724 -7.169 15.826 1.00 97.56 80 GLU A C 1
ATOM 646 O O . GLU A 1 80 ? -10.927 -7.975 15.346 1.00 97.56 80 GLU A O 1
ATOM 651 N N . GLU A 1 81 ? -11.471 -6.488 16.937 1.00 96.25 81 GLU A N 1
ATOM 652 C CA . GLU A 1 81 ? -10.337 -6.771 17.794 1.00 96.25 81 GLU A CA 1
ATOM 653 C C . GLU A 1 81 ? -10.775 -7.739 18.900 1.00 96.25 81 GLU A C 1
ATOM 655 O O . GLU A 1 81 ? -11.741 -7.452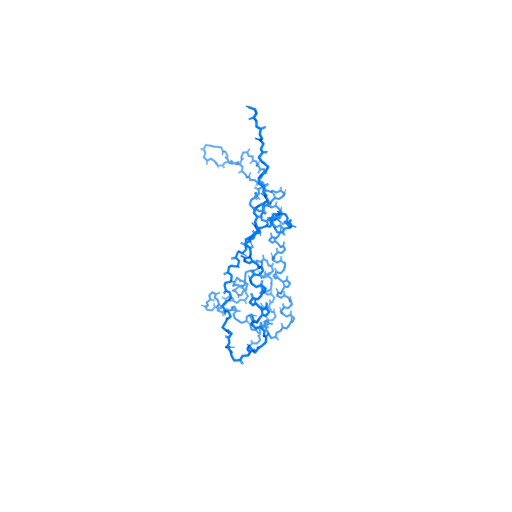 19.618 1.00 96.25 81 GLU A O 1
ATOM 660 N N . PRO A 1 82 ? -10.092 -8.886 19.054 1.00 95.81 82 PRO A N 1
ATOM 661 C CA . PRO A 1 82 ? -10.385 -9.810 20.134 1.00 95.81 82 PRO A CA 1
ATOM 662 C C . PRO A 1 82 ? -9.996 -9.203 21.485 1.00 95.81 82 PRO A C 1
ATOM 664 O O . PRO A 1 82 ? -8.872 -8.741 21.687 1.00 95.81 82 PRO A O 1
ATOM 667 N N . ILE A 1 83 ? -10.924 -9.256 22.435 1.00 95.25 83 ILE A N 1
ATOM 668 C CA . ILE A 1 83 ? -10.683 -8.920 23.834 1.00 95.25 83 ILE A CA 1
ATOM 669 C C . ILE A 1 83 ? -10.234 -10.196 24.536 1.00 95.25 83 ILE A C 1
ATOM 671 O O . ILE A 1 83 ? -10.979 -11.175 24.593 1.00 95.25 83 ILE A O 1
ATOM 675 N N . PHE A 1 84 ? -9.024 -10.181 25.091 1.00 94.06 84 PHE A N 1
ATOM 676 C CA . PHE A 1 84 ? -8.484 -11.306 25.848 1.00 94.06 84 PHE A CA 1
ATOM 677 C C . PHE A 1 84 ? -8.716 -11.127 27.351 1.00 94.06 84 PHE A C 1
ATOM 679 O O . PHE A 1 84 ? -8.336 -10.111 27.934 1.00 94.06 84 PHE A O 1
ATOM 686 N N . GLY A 1 85 ? -9.308 -12.139 27.978 1.00 87.12 85 GLY A N 1
ATOM 687 C CA . GLY A 1 85 ? -9.539 -12.246 29.415 1.00 87.12 85 GLY A CA 1
ATOM 688 C C . GLY A 1 85 ? -9.035 -13.580 29.974 1.00 87.12 85 GLY A C 1
ATOM 689 O O . GLY A 1 85 ? -8.357 -14.345 29.287 1.00 87.12 85 GLY A O 1
ATOM 690 N N . GLY A 1 86 ? -9.347 -13.845 31.242 1.00 87.12 86 GLY A N 1
ATOM 691 C CA . GLY A 1 86 ? -8.713 -14.910 32.028 1.00 87.12 86 GLY A CA 1
ATOM 692 C C . GLY A 1 86 ? -7.587 -14.371 32.912 1.00 87.12 86 GLY A C 1
ATOM 693 O O . GLY A 1 86 ? -7.251 -13.186 32.857 1.00 87.12 86 GLY A O 1
ATOM 694 N N . ARG A 1 87 ? -7.009 -15.231 33.756 1.00 85.62 87 ARG A N 1
ATOM 695 C CA . ARG A 1 87 ? -5.955 -14.824 34.707 1.00 85.62 87 ARG A CA 1
ATOM 696 C C . ARG A 1 87 ? -4.672 -14.388 33.981 1.00 85.62 87 ARG A C 1
ATOM 698 O O . ARG A 1 87 ? -3.933 -13.558 34.502 1.00 85.62 87 ARG A O 1
ATOM 705 N N . HIS A 1 88 ? -4.435 -14.905 32.779 1.00 87.88 88 HIS A N 1
ATOM 706 C CA . HIS A 1 88 ? -3.241 -14.684 31.965 1.00 87.88 88 HIS A CA 1
ATOM 707 C C . HIS A 1 88 ? -3.564 -14.195 30.540 1.00 87.88 88 HIS A C 1
ATOM 709 O O . HIS A 1 88 ? -2.708 -14.281 29.663 1.00 87.88 88 HIS A O 1
ATOM 715 N N . ARG A 1 89 ? -4.771 -13.650 30.301 1.00 85.31 89 ARG A N 1
ATOM 716 C CA . ARG A 1 89 ? -5.248 -13.215 28.967 1.00 85.31 89 ARG A CA 1
ATOM 717 C C . ARG A 1 89 ? -5.195 -14.330 27.916 1.00 85.31 89 ARG A C 1
ATOM 719 O O . ARG A 1 89 ? -4.934 -14.095 26.741 1.00 85.31 89 ARG A O 1
ATOM 726 N N . GLU A 1 90 ? -5.444 -15.555 28.352 1.00 90.44 90 GLU A N 1
ATOM 727 C CA . GLU A 1 90 ? -5.325 -16.760 27.544 1.00 90.44 90 GLU A CA 1
ATOM 728 C C . GLU A 1 90 ? -6.599 -17.104 26.757 1.00 90.44 90 GLU A C 1
ATOM 730 O O . GLU A 1 90 ? -6.561 -17.974 25.888 1.00 90.44 90 GLU A O 1
ATOM 735 N N . LYS A 1 91 ? -7.729 -16.432 27.026 1.00 91.75 91 LYS A N 1
ATOM 736 C CA . LYS A 1 91 ? -9.009 -16.699 26.347 1.00 91.75 91 LYS A CA 1
ATOM 737 C C . LYS A 1 91 ? -9.586 -15.443 25.720 1.00 91.75 91 LYS A C 1
ATOM 739 O O . LYS A 1 91 ? -9.600 -14.387 26.345 1.00 91.75 91 LYS A O 1
ATOM 744 N N . ILE A 1 92 ? -10.132 -15.573 24.514 1.00 93.62 92 ILE A N 1
ATOM 745 C CA . ILE A 1 92 ? -10.950 -14.521 23.906 1.00 93.62 92 ILE A CA 1
ATOM 746 C C . ILE A 1 92 ? -12.289 -14.501 24.646 1.00 93.62 92 ILE A C 1
ATOM 748 O O . ILE A 1 92 ? -13.014 -15.493 24.648 1.00 93.62 92 ILE A O 1
ATOM 752 N N . VAL A 1 93 ? -12.588 -13.385 25.307 1.00 93.56 93 VAL A N 1
ATOM 753 C CA . VAL A 1 93 ? -13.822 -13.179 26.084 1.00 93.56 93 VAL A CA 1
ATOM 754 C C . VAL A 1 93 ? -14.866 -12.362 25.324 1.00 93.56 93 VAL A C 1
ATOM 756 O O . VAL A 1 93 ? -16.013 -12.284 25.750 1.00 93.56 93 VAL A O 1
ATOM 759 N N . GLY A 1 94 ? -14.486 -11.772 24.191 1.00 95.00 94 GLY A N 1
ATOM 760 C CA . GLY A 1 94 ? -15.379 -11.034 23.307 1.00 95.00 94 GLY A CA 1
ATOM 761 C C . GLY A 1 94 ? -14.617 -10.355 22.175 1.00 95.00 94 GLY A C 1
ATOM 762 O O . GLY A 1 94 ? -13.403 -10.520 22.044 1.00 95.00 94 GLY A O 1
ATOM 763 N N . THR A 1 95 ? -15.326 -9.574 21.369 1.00 96.81 95 THR A N 1
ATOM 764 C CA . THR A 1 95 ? -14.745 -8.734 20.318 1.00 96.81 95 THR A CA 1
ATOM 765 C C . THR A 1 95 ? -15.261 -7.310 20.452 1.00 96.81 95 THR A C 1
ATOM 767 O O . THR A 1 95 ? -16.397 -7.078 20.864 1.00 96.81 95 THR A O 1
ATOM 770 N N . VAL A 1 96 ? -14.418 -6.339 20.112 1.00 96.88 96 VAL A N 1
ATOM 771 C CA . VAL A 1 96 ? -14.827 -4.942 19.952 1.00 96.88 96 VAL A CA 1
ATOM 772 C C . VAL A 1 96 ? -14.529 -4.497 18.531 1.00 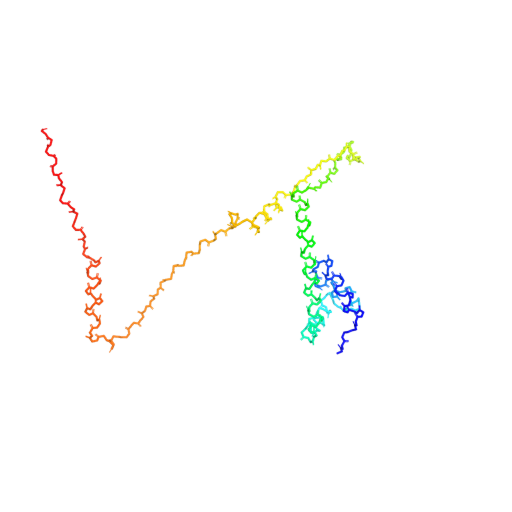96.88 96 VAL A C 1
ATOM 774 O O . VAL A 1 96 ? -13.454 -4.763 17.995 1.00 96.88 96 VAL A O 1
ATOM 777 N N . ARG A 1 97 ? -15.486 -3.811 17.903 1.00 97.94 97 ARG A N 1
ATOM 778 C CA . ARG A 1 97 ? -15.252 -3.178 16.607 1.00 97.94 97 ARG A CA 1
ATOM 779 C C . ARG A 1 97 ? -14.397 -1.932 16.823 1.00 97.94 97 ARG A C 1
ATOM 781 O O . ARG A 1 97 ? -14.834 -0.991 17.481 1.00 97.94 97 ARG A O 1
ATOM 788 N N . LYS A 1 98 ? -13.188 -1.929 16.269 1.00 97.81 98 LYS A N 1
ATOM 789 C CA . LYS A 1 98 ? -12.280 -0.782 16.264 1.00 97.81 98 LYS A CA 1
ATOM 790 C C . LYS A 1 98 ? -12.195 -0.149 14.889 1.00 97.81 98 LYS A C 1
ATOM 792 O O . LYS A 1 98 ? -12.343 -0.823 13.873 1.00 97.81 98 LYS A O 1
ATOM 797 N N . TYR A 1 99 ? -11.899 1.142 14.893 1.00 98.00 99 TYR A N 1
ATOM 798 C CA . TYR A 1 99 ? -11.665 1.954 13.708 1.00 98.00 99 TYR A CA 1
ATOM 799 C C . TYR A 1 99 ? -10.279 2.583 13.802 1.00 98.00 99 TYR A C 1
ATOM 801 O O . TYR A 1 99 ? -9.694 2.683 14.883 1.00 98.00 99 TYR A O 1
ATOM 809 N N . SER A 1 100 ? -9.723 2.973 12.658 1.00 97.88 100 SER A N 1
ATOM 810 C CA . SER A 1 100 ? -8.452 3.687 12.612 1.00 97.88 100 SER A CA 1
ATOM 811 C C . SER A 1 100 ? -8.682 5.151 12.273 1.00 97.88 100 SER A C 1
ATOM 813 O O . SER A 1 100 ? -8.774 5.514 11.100 1.00 97.88 100 SER A O 1
ATOM 815 N N . ASP A 1 101 ? -8.705 5.994 13.303 1.00 97.31 101 ASP A N 1
ATOM 816 C CA . ASP A 1 101 ? -8.885 7.442 13.152 1.00 97.31 101 ASP A CA 1
ATOM 817 C C . ASP A 1 101 ? -7.779 8.059 12.295 1.00 97.31 101 ASP A C 1
ATOM 819 O O . ASP A 1 101 ? -8.040 8.920 11.461 1.00 97.31 101 ASP A O 1
ATOM 823 N N . ARG A 1 102 ? -6.543 7.554 12.411 1.00 97.25 102 ARG A N 1
ATOM 824 C CA . ARG A 1 102 ? -5.426 8.009 11.575 1.00 97.25 102 ARG A CA 1
ATOM 825 C C . ARG A 1 102 ? -5.641 7.704 10.091 1.00 97.25 102 ARG A C 1
ATOM 827 O O . ARG A 1 102 ? -5.309 8.531 9.245 1.00 97.25 102 ARG A O 1
ATOM 834 N N . LEU A 1 103 ? -6.173 6.526 9.759 1.00 97.38 103 LEU A N 1
ATOM 835 C CA . LEU A 1 103 ? -6.489 6.182 8.369 1.00 97.38 103 LEU A CA 1
ATOM 836 C C . LEU A 1 103 ? -7.710 6.956 7.863 1.00 97.38 103 LEU A C 1
ATOM 838 O O . LEU A 1 103 ? -7.736 7.346 6.696 1.00 97.38 103 LEU A O 1
ATOM 842 N N . LEU A 1 104 ? -8.687 7.226 8.733 1.00 96.75 104 LEU A N 1
ATOM 843 C CA . LEU A 1 104 ? -9.835 8.072 8.413 1.00 96.75 104 LEU A CA 1
ATOM 844 C C . LEU A 1 104 ? -9.402 9.509 8.114 1.00 96.75 104 LEU A C 1
ATOM 846 O O . LEU A 1 104 ? -9.811 10.071 7.102 1.00 96.75 104 LEU A O 1
ATOM 850 N N . GLU A 1 105 ? -8.521 10.067 8.941 1.00 95.69 105 GLU A N 1
ATOM 851 C CA . GLU A 1 105 ? -7.914 11.379 8.734 1.00 95.69 105 GLU A CA 1
ATOM 852 C C . GLU A 1 105 ? -7.133 11.424 7.413 1.00 95.69 105 GLU A C 1
ATOM 854 O O . GLU A 1 105 ? -7.351 12.325 6.605 1.00 95.69 105 GLU A O 1
ATOM 859 N N . LEU A 1 106 ? -6.266 10.436 7.149 1.00 95.50 106 LEU A N 1
ATOM 860 C CA . LEU A 1 106 ? -5.504 10.348 5.897 1.00 95.50 106 LEU A CA 1
ATOM 861 C C . LEU A 1 106 ? -6.434 10.341 4.675 1.00 95.50 106 LEU A C 1
ATOM 863 O O . LEU A 1 106 ? -6.216 11.085 3.717 1.00 95.50 106 LEU A O 1
ATOM 867 N N . ARG A 1 107 ? -7.500 9.536 4.728 1.00 94.56 107 ARG A N 1
ATOM 868 C CA . ARG A 1 107 ? -8.508 9.455 3.667 1.00 94.56 107 ARG A CA 1
ATOM 869 C C . ARG A 1 107 ? -9.273 10.770 3.502 1.00 94.56 107 ARG A C 1
ATOM 871 O O . ARG A 1 107 ? -9.489 11.198 2.370 1.00 94.56 107 ARG A O 1
ATOM 878 N N . ALA A 1 108 ? -9.649 11.426 4.600 1.00 94.94 108 ALA A N 1
ATOM 879 C CA . ALA A 1 108 ? -10.331 12.717 4.572 1.00 94.94 108 ALA A CA 1
ATOM 880 C C . ALA A 1 108 ? -9.460 13.793 3.908 1.00 94.94 108 ALA A C 1
ATOM 882 O O . ALA A 1 108 ? -9.934 14.482 3.011 1.00 94.94 108 ALA A O 1
ATOM 883 N N . ARG A 1 109 ? -8.171 13.877 4.262 1.00 93.81 109 ARG A N 1
ATOM 884 C CA . ARG A 1 109 ? -7.214 14.807 3.634 1.00 93.81 109 ARG A CA 1
ATOM 885 C C . ARG A 1 109 ? -7.052 14.559 2.130 1.00 93.81 109 ARG A C 1
ATOM 887 O O . ARG A 1 109 ? -6.917 15.509 1.361 1.00 93.81 109 ARG A O 1
ATOM 894 N N . ALA A 1 110 ? -7.079 13.297 1.697 1.00 92.25 110 ALA A N 1
ATOM 895 C CA . ALA A 1 110 ? -6.971 12.943 0.283 1.00 92.25 110 ALA A CA 1
ATOM 896 C C . ALA A 1 110 ? -8.224 13.357 -0.520 1.00 92.25 110 ALA A C 1
ATOM 898 O O . ALA A 1 110 ? -8.115 14.026 -1.555 1.00 92.25 110 ALA A O 1
ATOM 899 N N . MET A 1 111 ? -9.415 12.997 -0.028 1.00 92.44 111 MET A N 1
ATOM 900 C CA . MET A 1 111 ? -10.675 13.136 -0.772 1.00 92.44 111 MET A CA 1
ATOM 901 C C . MET A 1 111 ? -11.374 14.486 -0.595 1.00 92.44 111 MET A C 1
ATOM 903 O O . MET A 1 111 ? -12.075 14.927 -1.502 1.00 92.44 111 MET A O 1
ATOM 907 N N . LEU A 1 112 ? -11.215 15.141 0.556 1.00 93.00 112 LEU A N 1
ATOM 908 C CA . LEU A 1 112 ? -11.950 16.354 0.907 1.00 93.00 112 LEU A CA 1
ATOM 909 C C . LEU A 1 112 ? -11.009 17.566 0.867 1.00 93.00 112 LEU A C 1
ATOM 911 O O . LEU A 1 112 ? -10.135 17.685 1.729 1.00 93.00 112 LEU A O 1
ATOM 915 N N . PRO A 1 113 ? -11.193 18.511 -0.077 1.00 90.50 113 PRO A N 1
ATOM 916 C CA . PRO A 1 113 ? -10.340 19.695 -0.180 1.00 90.50 113 PRO A CA 1
ATOM 917 C C . PRO A 1 113 ? -10.258 20.514 1.112 1.00 90.50 113 PRO A C 1
ATOM 919 O O . PRO A 1 113 ? -9.193 21.028 1.431 1.00 90.50 113 PRO A O 1
ATOM 922 N N . ALA A 1 114 ? -11.352 20.574 1.882 1.00 91.31 114 ALA A N 1
ATOM 923 C CA . ALA A 1 114 ? -11.427 21.302 3.150 1.00 91.31 114 ALA A CA 1
ATOM 924 C C . ALA A 1 114 ? -10.445 20.797 4.225 1.00 91.31 114 ALA A C 1
ATOM 926 O O . ALA A 1 114 ? -10.114 21.541 5.141 1.00 91.31 114 ALA A O 1
ATOM 927 N N . TYR A 1 115 ? -9.977 19.551 4.118 1.00 89.19 115 TYR A N 1
ATOM 928 C CA . TYR A 1 115 ? -9.048 18.942 5.072 1.00 89.19 115 TYR A CA 1
ATOM 929 C C . TYR A 1 115 ? -7.597 18.944 4.568 1.00 89.19 115 TYR A C 1
ATOM 931 O O . TYR A 1 115 ? -6.717 18.418 5.246 1.00 89.19 115 TYR A O 1
ATOM 939 N N . ARG A 1 116 ? -7.315 19.506 3.385 1.00 89.38 116 ARG A N 1
ATOM 940 C CA . ARG A 1 116 ? -5.947 19.582 2.852 1.00 89.38 116 ARG A CA 1
ATOM 941 C C . ARG A 1 116 ? -5.138 20.630 3.610 1.00 89.38 116 ARG A C 1
ATOM 943 O O . ARG A 1 116 ? -5.610 21.736 3.863 1.00 89.38 116 ARG A O 1
ATOM 950 N N . GLU A 1 117 ? -3.895 20.295 3.940 1.00 82.88 117 GLU A N 1
ATOM 951 C CA . GLU A 1 117 ? -2.976 21.261 4.540 1.00 82.88 117 GLU A CA 1
ATOM 952 C C . GLU A 1 117 ? -2.657 22.368 3.528 1.00 82.88 117 GLU A C 1
ATOM 954 O O . GLU A 1 117 ? -2.234 22.103 2.402 1.00 82.88 117 GLU A O 1
ATOM 959 N N . THR A 1 118 ? -2.882 23.622 3.926 1.00 78.69 118 THR A N 1
ATOM 960 C CA . THR A 1 118 ? -2.530 24.794 3.118 1.00 78.69 118 THR A CA 1
ATOM 961 C C . THR A 1 118 ? -1.196 25.334 3.620 1.00 78.69 118 THR A C 1
ATOM 963 O O . THR A 1 118 ? -1.132 25.952 4.680 1.00 78.69 118 THR A O 1
ATOM 966 N N . HIS A 1 119 ? -0.112 25.101 2.882 1.00 75.00 119 HIS A N 1
ATOM 967 C CA . HIS A 1 119 ? 1.177 25.716 3.196 1.00 75.00 119 HIS A CA 1
ATOM 968 C C . HIS A 1 119 ? 1.234 27.119 2.580 1.00 75.00 119 HIS A C 1
ATOM 970 O O . HIS A 1 119 ? 1.392 27.273 1.370 1.00 75.00 119 HIS A O 1
ATOM 976 N N . GLY A 1 120 ? 1.103 28.158 3.407 1.00 74.12 120 GLY A N 1
ATOM 977 C CA . GLY A 1 120 ? 1.377 29.532 2.992 1.00 74.12 120 GLY A CA 1
ATOM 978 C C . GLY A 1 120 ? 2.881 29.738 2.831 1.00 74.12 120 GLY A C 1
ATOM 979 O O . GLY A 1 120 ? 3.591 29.904 3.820 1.00 74.12 120 GLY A O 1
ATOM 980 N N . ILE A 1 121 ? 3.388 29.707 1.599 1.00 76.31 121 ILE A N 1
ATOM 981 C CA . ILE A 1 121 ? 4.794 30.021 1.323 1.00 76.31 121 ILE A CA 1
ATOM 982 C C . ILE A 1 121 ? 4.926 31.544 1.237 1.00 76.31 121 ILE A C 1
ATOM 984 O O . ILE A 1 121 ? 4.552 32.155 0.237 1.00 76.31 121 ILE A O 1
ATOM 988 N N . ALA A 1 122 ? 5.464 32.166 2.287 1.00 70.69 122 ALA A N 1
ATOM 989 C CA . ALA A 1 122 ? 5.834 33.576 2.260 1.00 70.69 122 ALA A CA 1
ATOM 990 C C . ALA A 1 122 ? 7.099 33.757 1.403 1.00 70.69 122 ALA A C 1
ATOM 992 O O . ALA A 1 122 ? 8.223 33.552 1.863 1.00 70.69 122 ALA A O 1
ATOM 993 N N . VAL A 1 123 ? 6.920 34.117 0.132 1.00 75.81 123 VAL A N 1
ATOM 994 C CA . VAL A 1 123 ? 8.032 34.416 -0.777 1.00 75.81 123 VAL A CA 1
ATOM 995 C C . VAL A 1 123 ? 8.459 35.874 -0.586 1.00 75.81 123 VAL A C 1
ATOM 997 O O . VAL A 1 123 ? 7.974 36.773 -1.266 1.00 75.81 123 VAL A O 1
ATOM 1000 N N . ASN A 1 124 ? 9.397 36.116 0.332 1.00 69.56 124 ASN A N 1
ATOM 1001 C CA . ASN A 1 124 ? 10.080 37.408 0.456 1.00 69.56 124 ASN A CA 1
ATOM 1002 C C . ASN A 1 124 ? 11.190 37.507 -0.599 1.00 69.56 124 ASN A C 1
ATOM 1004 O O . ASN A 1 124 ? 12.354 37.219 -0.323 1.00 69.56 124 ASN A O 1
ATOM 1008 N N . LYS A 1 125 ? 10.834 37.872 -1.835 1.00 69.62 125 LYS A N 1
ATOM 1009 C CA . LYS A 1 125 ? 11.814 38.095 -2.906 1.00 69.62 125 LYS A CA 1
ATOM 1010 C C . LYS A 1 125 ? 12.162 39.583 -2.971 1.00 69.62 125 LYS A C 1
ATOM 1012 O O . LYS A 1 125 ? 11.381 40.373 -3.489 1.00 69.62 125 LYS A O 1
ATOM 1017 N N . GLN A 1 126 ? 13.331 39.969 -2.460 1.00 70.31 126 GLN A N 1
ATOM 1018 C CA . GLN A 1 126 ? 13.919 41.264 -2.812 1.00 70.31 126 GLN A CA 1
ATOM 1019 C C . GLN A 1 126 ? 14.487 41.152 -4.229 1.00 70.31 126 GLN A C 1
ATOM 1021 O O . GLN A 1 126 ? 15.371 40.336 -4.486 1.00 70.31 126 GLN A O 1
ATOM 1026 N N . VAL A 1 127 ? 13.937 41.930 -5.162 1.00 71.44 127 VAL A N 1
ATOM 1027 C CA . VAL A 1 127 ? 14.431 42.001 -6.541 1.00 71.44 127 VAL A CA 1
ATOM 1028 C C . VAL A 1 127 ? 15.295 43.249 -6.666 1.00 71.44 127 VAL A C 1
ATOM 1030 O O . VAL A 1 127 ? 14.788 44.363 -6.765 1.00 71.44 127 VAL A O 1
ATOM 1033 N N . THR A 1 128 ? 16.613 43.064 -6.634 1.00 64.31 128 THR A N 1
ATOM 1034 C CA . THR A 1 128 ? 17.570 44.133 -6.925 1.00 64.31 128 THR A CA 1
ATOM 1035 C C . THR A 1 128 ? 17.719 44.246 -8.438 1.00 64.31 128 THR A C 1
ATOM 1037 O O . THR A 1 128 ? 18.349 43.401 -9.069 1.00 64.31 128 THR A O 1
ATOM 1040 N N . HIS A 1 129 ? 17.125 45.279 -9.032 1.00 59.03 129 HIS A N 1
ATOM 1041 C CA . HIS A 1 129 ? 17.400 45.647 -10.417 1.00 59.03 129 HIS A CA 1
ATOM 1042 C C . HIS A 1 129 ? 18.596 46.602 -10.449 1.00 59.03 129 HIS A C 1
ATOM 1044 O O . HIS A 1 129 ? 18.501 47.733 -9.979 1.00 59.03 129 HIS A O 1
ATOM 1050 N N . THR A 1 130 ? 19.721 46.163 -11.009 1.00 60.03 130 THR A N 1
ATOM 1051 C CA . THR A 1 130 ? 20.801 47.065 -11.421 1.00 60.03 130 THR A CA 1
ATOM 1052 C C . THR A 1 130 ? 20.433 47.636 -12.785 1.00 60.03 130 THR A C 1
ATOM 1054 O O . THR A 1 130 ? 20.425 46.909 -13.777 1.00 60.03 130 THR A O 1
ATOM 1057 N N . VAL A 1 131 ? 20.058 48.913 -12.826 1.00 60.03 13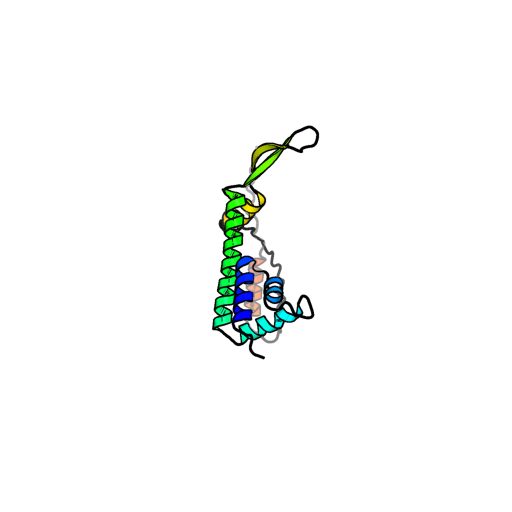1 VAL A N 1
ATOM 1058 C CA . VAL A 1 131 ? 19.766 49.626 -14.075 1.00 60.03 131 VAL A CA 1
ATOM 1059 C C . VAL A 1 131 ? 20.999 50.444 -14.443 1.00 60.03 131 VAL A C 1
ATOM 1061 O O . VAL A 1 131 ? 21.412 51.305 -13.667 1.00 60.03 131 VAL A O 1
ATOM 1064 N N . ASP A 1 132 ? 21.586 50.178 -15.610 1.00 49.97 132 ASP A N 1
ATOM 1065 C CA . ASP A 1 132 ? 22.679 50.993 -16.138 1.00 49.97 132 ASP A CA 1
ATOM 1066 C C . ASP A 1 132 ? 22.169 52.402 -16.465 1.00 49.97 132 ASP A C 1
ATOM 1068 O O . ASP A 1 132 ? 21.215 52.59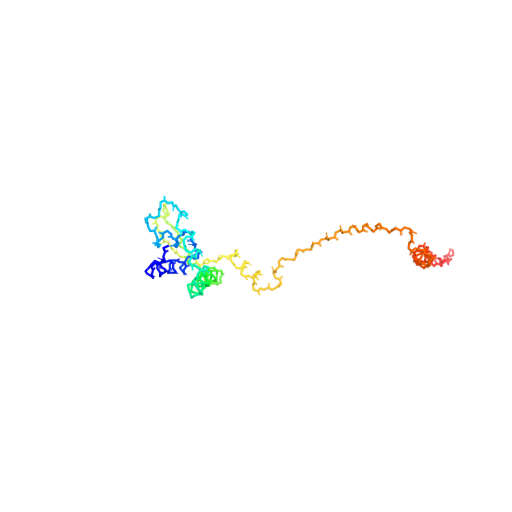2 -17.225 1.00 49.97 132 ASP A O 1
ATOM 1072 N N . ALA A 1 133 ? 22.838 53.412 -15.906 1.00 53.69 133 ALA A N 1
ATOM 1073 C CA . ALA A 1 133 ? 22.458 54.823 -16.002 1.00 53.69 133 ALA A CA 1
ATOM 1074 C C . ALA A 1 133 ? 22.517 55.411 -17.433 1.00 53.69 133 ALA A C 1
ATOM 1076 O O . ALA A 1 133 ? 22.144 56.562 -17.640 1.00 53.69 133 ALA A O 1
ATOM 1077 N N . GLY A 1 134 ? 22.963 54.637 -18.430 1.00 54.19 134 GLY A N 1
ATOM 1078 C CA . GLY A 1 134 ? 23.110 55.072 -19.823 1.00 54.19 134 GLY A CA 1
ATOM 1079 C C . GLY A 1 134 ? 21.826 55.071 -20.663 1.00 54.19 134 GLY A C 1
ATOM 1080 O O . GLY A 1 134 ? 21.847 55.589 -21.775 1.00 54.19 134 GLY A O 1
ATOM 1081 N N . LEU A 1 135 ? 20.710 54.521 -20.165 1.00 51.94 135 LEU A N 1
ATOM 1082 C CA . LEU A 1 135 ? 19.446 54.400 -20.919 1.00 51.94 135 LEU A CA 1
ATOM 1083 C C . LEU A 1 135 ? 18.325 55.331 -20.417 1.00 51.94 135 LEU A C 1
ATOM 1085 O O . LEU A 1 135 ? 17.139 55.079 -20.627 1.00 51.94 135 LEU A O 1
ATOM 1089 N N . LEU A 1 136 ? 18.693 56.386 -19.695 1.00 51.06 136 LEU A N 1
ATOM 1090 C CA . LEU A 1 136 ? 17.794 57.152 -18.836 1.00 51.06 136 LEU A CA 1
ATOM 1091 C C . LEU A 1 136 ? 17.759 58.645 -19.204 1.00 51.06 136 LEU A C 1
ATOM 1093 O O . LEU A 1 136 ? 17.825 59.510 -18.339 1.00 51.06 136 LEU A O 1
ATOM 1097 N N . GLY A 1 137 ? 17.630 58.948 -20.499 1.00 54.19 137 GLY A N 1
ATOM 1098 C CA . GLY A 1 137 ? 17.470 60.329 -20.974 1.00 54.19 137 GLY A CA 1
ATOM 1099 C C . GLY A 1 137 ? 16.133 60.964 -20.566 1.00 54.19 137 GLY A C 1
ATOM 1100 O O . GLY A 1 137 ? 16.125 62.100 -20.114 1.00 54.19 137 GLY A O 1
ATOM 1101 N N . ASP A 1 138 ? 15.025 60.211 -20.639 1.00 53.31 138 ASP A N 1
ATOM 1102 C CA . ASP A 1 138 ? 13.665 60.755 -20.422 1.00 53.31 138 ASP A CA 1
ATOM 1103 C C . ASP A 1 138 ? 12.805 59.987 -19.396 1.00 53.31 138 ASP A C 1
ATOM 1105 O O . ASP A 1 138 ? 11.780 60.485 -18.927 1.00 53.31 138 ASP A O 1
ATOM 1109 N N . ALA A 1 139 ? 13.194 58.771 -18.998 1.00 53.22 139 ALA A N 1
ATOM 1110 C CA . ALA A 1 139 ? 12.376 57.941 -18.103 1.00 53.22 139 ALA A CA 1
ATOM 1111 C C . ALA A 1 139 ? 12.582 58.242 -16.603 1.00 53.22 139 ALA A C 1
ATOM 1113 O O . ALA A 1 139 ? 11.705 57.938 -15.791 1.00 53.22 139 ALA A O 1
ATOM 1114 N N . VAL A 1 140 ? 13.697 58.883 -16.222 1.00 51.38 140 VAL A N 1
ATOM 1115 C CA . VAL A 1 140 ? 14.002 59.221 -14.814 1.00 51.38 140 VAL A CA 1
ATOM 1116 C C . VAL A 1 140 ? 13.015 60.232 -14.261 1.00 51.38 140 VAL A C 1
ATOM 1118 O O . VAL A 1 140 ? 12.567 60.073 -13.131 1.00 51.38 140 VAL A O 1
ATOM 1121 N N . ALA A 1 141 ? 12.616 61.225 -15.058 1.00 52.09 141 ALA A N 1
ATOM 1122 C CA . ALA A 1 141 ? 11.680 62.248 -14.607 1.00 52.09 141 ALA A CA 1
ATOM 1123 C C . ALA A 1 141 ? 10.318 61.643 -14.235 1.00 52.09 141 ALA A C 1
ATOM 1125 O O . ALA A 1 141 ? 9.766 61.984 -13.193 1.00 52.09 141 ALA A O 1
ATOM 1126 N N . LYS A 1 142 ? 9.804 60.692 -15.031 1.00 51.53 142 LYS A N 1
ATOM 1127 C CA . LYS A 1 142 ? 8.525 60.019 -14.748 1.00 51.53 142 LYS A CA 1
ATOM 1128 C C . LYS A 1 142 ? 8.594 59.119 -13.519 1.00 51.53 142 LYS A C 1
ATOM 1130 O O . LYS A 1 142 ? 7.694 59.187 -12.692 1.00 51.53 142 LYS A O 1
ATOM 1135 N N . VAL A 1 143 ? 9.650 58.316 -13.371 1.00 54.03 143 VAL A N 1
ATOM 1136 C CA . VAL A 1 143 ? 9.794 57.423 -12.208 1.00 54.03 143 VAL A CA 1
ATOM 1137 C C . VAL A 1 143 ? 10.057 58.223 -10.926 1.00 54.03 143 VAL A C 1
ATOM 1139 O O . VAL A 1 143 ? 9.470 57.918 -9.891 1.00 54.03 143 VAL A O 1
ATOM 1142 N N . ALA A 1 144 ? 10.855 59.293 -10.995 1.00 54.66 144 ALA A N 1
ATOM 1143 C CA . ALA A 1 144 ? 11.084 60.193 -9.867 1.00 54.66 144 ALA A CA 1
ATOM 1144 C C . ALA A 1 144 ? 9.804 60.945 -9.462 1.00 54.66 144 ALA A C 1
ATOM 1146 O O . ALA A 1 144 ? 9.487 60.988 -8.278 1.00 54.66 144 ALA A O 1
ATOM 1147 N N . LEU A 1 145 ? 9.016 61.459 -10.418 1.00 55.88 145 LEU A N 1
ATOM 1148 C CA . LEU A 1 145 ? 7.710 62.076 -10.135 1.00 55.88 145 LEU A CA 1
ATOM 1149 C C . LEU A 1 145 ? 6.736 61.085 -9.485 1.00 55.88 145 LEU A C 1
ATOM 1151 O O . LEU A 1 145 ? 6.079 61.423 -8.504 1.00 55.88 145 LEU A O 1
ATOM 1155 N N . GLN A 1 146 ? 6.690 59.846 -9.978 1.00 54.62 146 GLN A N 1
ATOM 1156 C CA . GLN A 1 146 ? 5.778 58.819 -9.473 1.00 54.62 146 GLN A CA 1
ATOM 1157 C C . GLN A 1 146 ? 6.165 58.320 -8.068 1.00 54.62 146 GLN A C 1
ATOM 1159 O O . GLN A 1 146 ? 5.296 57.955 -7.279 1.00 54.62 146 GLN A O 1
ATOM 1164 N N . MET A 1 147 ? 7.458 58.338 -7.723 1.00 54.34 147 MET A N 1
ATOM 1165 C CA . MET A 1 147 ? 7.918 58.060 -6.358 1.00 54.34 147 MET A CA 1
ATOM 1166 C C . MET A 1 147 ? 7.705 59.246 -5.407 1.00 54.34 147 MET A C 1
ATOM 1168 O O . MET A 1 147 ? 7.382 59.023 -4.243 1.00 54.34 147 MET A O 1
ATOM 1172 N N . VAL A 1 148 ? 7.825 60.491 -5.885 1.00 54.16 148 VAL A N 1
ATOM 1173 C CA . VAL A 1 148 ? 7.578 61.701 -5.078 1.00 54.16 148 VAL A CA 1
ATOM 1174 C C . VAL A 1 148 ? 6.095 61.855 -4.719 1.00 54.16 148 VAL A C 1
ATOM 1176 O O . VAL A 1 148 ? 5.793 62.226 -3.584 1.00 54.16 148 VAL A O 1
ATOM 1179 N N . ASP A 1 149 ? 5.167 61.501 -5.614 1.00 54.38 149 ASP A N 1
ATOM 1180 C CA . ASP A 1 149 ? 3.727 61.511 -5.303 1.00 54.38 149 ASP A CA 1
ATOM 1181 C C . ASP A 1 149 ? 3.350 60.488 -4.219 1.00 54.38 149 ASP A C 1
ATOM 1183 O O . ASP A 1 149 ? 2.516 60.776 -3.362 1.00 54.38 149 ASP A O 1
ATOM 1187 N N . ASN A 1 150 ? 4.025 59.334 -4.181 1.00 53.62 150 ASN A N 1
ATOM 1188 C CA . ASN A 1 150 ? 3.822 58.318 -3.141 1.00 53.62 150 ASN A CA 1
ATOM 1189 C C . ASN A 1 150 ? 4.487 58.668 -1.795 1.00 53.62 150 ASN A C 1
ATOM 1191 O O . ASN A 1 150 ? 4.219 58.007 -0.792 1.00 53.62 150 ASN A O 1
ATOM 1195 N N . LEU A 1 151 ? 5.349 59.689 -1.764 1.00 50.78 151 LEU A N 1
ATOM 1196 C CA . LEU A 1 151 ? 6.061 60.167 -0.573 1.00 50.78 151 LEU A CA 1
ATOM 1197 C C . LEU A 1 151 ? 5.495 61.479 -0.015 1.00 50.78 151 LEU A C 1
ATOM 1199 O O . LEU A 1 151 ? 5.989 61.953 1.010 1.00 50.78 151 LEU A O 1
ATOM 1203 N N . ARG A 1 152 ? 4.457 62.068 -0.629 1.00 48.25 152 ARG A N 1
ATOM 1204 C CA . ARG A 1 152 ? 3.734 63.181 -0.002 1.00 48.25 152 ARG A CA 1
ATOM 1205 C C . ARG A 1 152 ? 3.041 62.667 1.265 1.00 48.25 152 ARG A C 1
ATOM 1207 O O . ARG A 1 152 ? 2.149 61.824 1.157 1.00 48.25 152 ARG A O 1
ATOM 1214 N N . PRO A 1 153 ? 3.395 63.163 2.464 1.00 47.19 153 PRO A N 1
ATOM 1215 C CA . PRO A 1 153 ? 2.617 62.848 3.648 1.00 47.19 153 PRO A CA 1
ATOM 1216 C C . PRO A 1 153 ? 1.202 63.395 3.441 1.00 47.19 153 PRO A C 1
ATOM 1218 O O . PRO A 1 153 ? 1.023 64.580 3.152 1.00 47.19 153 PRO A O 1
ATOM 1221 N N . GLN A 1 154 ? 0.196 62.528 3.561 1.00 54.91 154 GLN A N 1
ATOM 1222 C CA . GLN A 1 154 ? -1.193 62.958 3.684 1.00 54.91 154 GLN A CA 1
ATOM 1223 C C . GLN A 1 154 ? -1.260 63.857 4.923 1.00 54.91 154 GLN A C 1
ATOM 1225 O O . GLN A 1 154 ? -1.068 63.379 6.043 1.00 54.91 154 GLN A O 1
ATOM 1230 N N . LEU A 1 155 ? -1.461 65.164 4.726 1.00 47.88 155 LEU A N 1
ATOM 1231 C CA . LEU A 1 155 ? -1.739 66.079 5.830 1.00 47.88 155 LEU A CA 1
ATOM 1232 C C . LEU A 1 155 ? -2.966 65.527 6.568 1.00 47.88 155 LEU A C 1
ATOM 1234 O O . LEU A 1 155 ? -4.002 65.329 5.926 1.00 47.88 155 LEU A O 1
ATOM 1238 N N . PRO A 1 156 ? -2.877 65.233 7.877 1.00 54.38 156 PRO A N 1
ATOM 1239 C CA . PRO A 1 156 ? -4.049 64.796 8.614 1.00 54.38 156 PRO A CA 1
ATOM 1240 C C . PRO A 1 156 ? -5.117 65.891 8.530 1.00 54.38 156 PRO A C 1
ATOM 1242 O O . PRO A 1 156 ? -4.801 67.082 8.599 1.0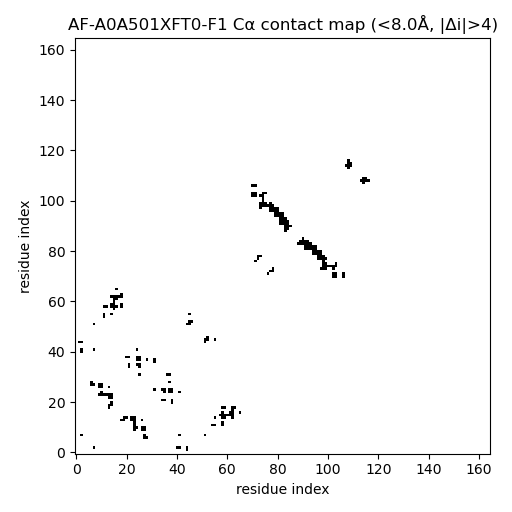0 54.38 156 PRO A O 1
ATOM 1245 N N . ALA A 1 157 ? -6.377 65.485 8.348 1.00 57.44 157 ALA A N 1
ATOM 1246 C CA . ALA A 1 157 ? -7.503 66.413 8.324 1.00 57.44 157 ALA A CA 1
ATOM 1247 C C . ALA A 1 157 ? -7.468 67.307 9.581 1.00 57.44 157 ALA A C 1
ATOM 1249 O O . ALA A 1 157 ? -7.152 66.799 10.662 1.00 57.44 157 ALA A O 1
ATOM 1250 N N . PRO A 1 158 ? -7.765 68.617 9.470 1.00 54.69 158 PRO A N 1
ATOM 1251 C CA . PRO A 1 158 ? -7.686 69.523 10.609 1.00 54.69 158 PRO A CA 1
ATOM 1252 C C . PRO A 1 158 ? -8.593 69.014 11.732 1.00 54.69 158 PRO A C 1
ATOM 1254 O O . PRO A 1 158 ? -9.780 68.757 11.514 1.00 54.69 158 PRO A O 1
ATOM 1257 N N . ALA A 1 159 ? -8.022 68.835 12.925 1.00 53.47 159 ALA A N 1
ATOM 1258 C CA . ALA A 1 159 ? -8.770 68.410 14.097 1.00 53.47 159 ALA A CA 1
ATOM 1259 C C . ALA A 1 159 ? -9.893 69.424 14.363 1.00 53.47 159 ALA A C 1
ATOM 1261 O O . ALA A 1 159 ? -9.632 70.621 14.490 1.00 53.47 159 ALA A O 1
ATOM 1262 N N . ARG A 1 160 ? -11.147 68.959 14.436 1.00 56.16 160 ARG A N 1
ATOM 1263 C CA . ARG A 1 160 ? -12.236 69.782 14.971 1.00 56.16 160 ARG A CA 1
ATOM 1264 C C . ARG A 1 160 ? -11.894 70.081 16.426 1.00 56.16 160 ARG A C 1
ATOM 1266 O O . ARG A 1 160 ? -11.883 69.164 17.242 1.00 56.16 160 ARG A O 1
ATOM 1273 N N . ILE A 1 161 ? -11.608 71.343 16.729 1.00 52.75 161 ILE A N 1
ATOM 1274 C CA . ILE A 1 161 ? -11.621 71.831 18.104 1.00 52.75 161 ILE A CA 1
ATOM 1275 C C . ILE A 1 161 ? -13.070 71.687 18.567 1.00 52.75 161 ILE A C 1
ATOM 1277 O O . ILE A 1 161 ? -13.980 72.266 17.975 1.00 52.75 161 ILE A O 1
ATOM 1281 N N . ILE A 1 162 ? -13.289 70.803 19.534 1.00 57.47 162 ILE A N 1
ATOM 1282 C CA . ILE A 1 162 ? -14.556 70.707 20.246 1.00 57.47 162 ILE A CA 1
ATOM 1283 C C . ILE A 1 162 ? -14.371 71.635 21.440 1.00 57.47 162 ILE A C 1
ATOM 1285 O O . ILE A 1 162 ? -13.686 71.270 22.395 1.00 57.47 162 ILE A O 1
ATOM 1289 N N . ASP A 1 163 ? -14.884 72.856 21.335 1.00 49.88 163 ASP A N 1
ATOM 1290 C CA . ASP A 1 163 ? -14.967 73.759 22.477 1.00 49.88 163 ASP A CA 1
ATOM 1291 C C . ASP A 1 163 ? -15.990 73.155 23.448 1.00 49.88 163 ASP A C 1
ATOM 1293 O O . ASP A 1 163 ? -17.189 73.142 23.170 1.00 49.88 163 ASP A O 1
ATOM 1297 N N . ASN A 1 164 ? -15.506 72.583 24.550 1.00 50.94 164 ASN A N 1
ATOM 1298 C CA . ASN A 1 164 ? -16.339 72.258 25.701 1.00 50.94 164 ASN A CA 1
ATOM 1299 C C . ASN A 1 164 ? -16.179 73.405 26.705 1.00 50.94 164 ASN A C 1
ATOM 1301 O O . ASN A 1 164 ? -15.044 73.751 27.037 1.00 50.94 164 ASN A O 1
ATOM 1305 N N . GLU A 1 165 ? -17.318 73.979 27.101 1.00 47.06 165 GLU A N 1
ATOM 1306 C CA . GLU A 1 165 ? -17.492 75.114 28.028 1.00 47.06 165 GLU A CA 1
ATOM 1307 C C . GLU A 1 165 ? -16.612 75.082 29.288 1.00 47.06 165 GLU A C 1
ATOM 1309 O O . GLU A 1 165 ? -16.427 73.990 29.878 1.00 47.06 165 GLU A O 1
#